Protein AF-A0A6H1ZKX2-F1 (afdb_monomer_lite)

Foldseek 3Di:
DPPDDPDPDDAFAACLVVDDAFDKFKKFFADKDWDFQDQDPVGGGFTKIWTWIDGPNGIHIDIDGDDQVDQDFQVSQLLVVLVNPGDDPVCPVVSRVSSHGWIWMWHHHHSDIGIHTDD

pLDDT: mean 89.26, std 11.99, range [44.41, 97.5]

Secondary structu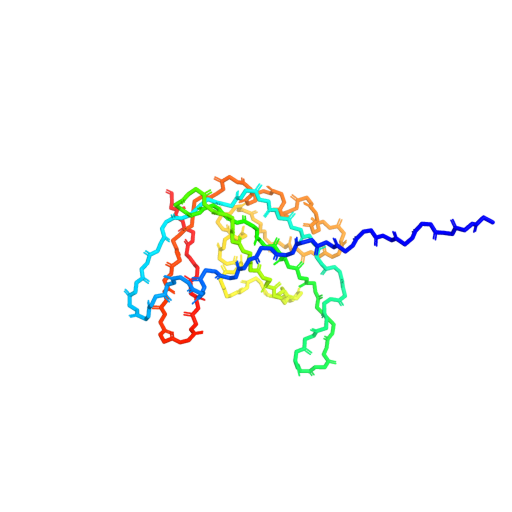re (DSSP, 8-state):
--PPPPPPPPPPPPGGGTPPTT-EEEEEEEEEEEEEEEEPTTS-EEEEEEEEEEETTEEEEEEEEEPSS---HHHHHHHHHTT-----TTTHHHHHHTTTT-EEEEEEETTEEEEEE--

Radius of gyration: 14.93 Å; chains: 1; bounding box: 37×47×36 Å

Sequence (119 aa):
MKKKMPKPISVPPSLKEVLSSGEEADVEITEVRVVRDQWTPIGTVALGLGLTVVYKDDEYGQLFSIDKEVLSGSVGRILVQAEVEEINDKNAEEEAEKIVGMKVKVKCRGEKLYWYPEK

Organism: NCBI:txid1070528

Structure (mmCIF, N/CA/C/O backbone):
data_AF-A0A6H1ZKX2-F1
#
_entry.id   AF-A0A6H1ZKX2-F1
#
loop_
_atom_site.group_PDB
_atom_site.id
_atom_site.type_symbol
_atom_site.label_atom_id
_atom_site.label_alt_id
_atom_site.label_comp_id
_atom_site.label_asym_id
_atom_site.label_entity_id
_atom_site.label_seq_id
_atom_site.pdbx_PDB_ins_code
_atom_site.Cartn_x
_atom_site.Cartn_y
_atom_site.Cartn_z
_atom_site.occupancy
_atom_site.B_iso_or_equiv
_atom_si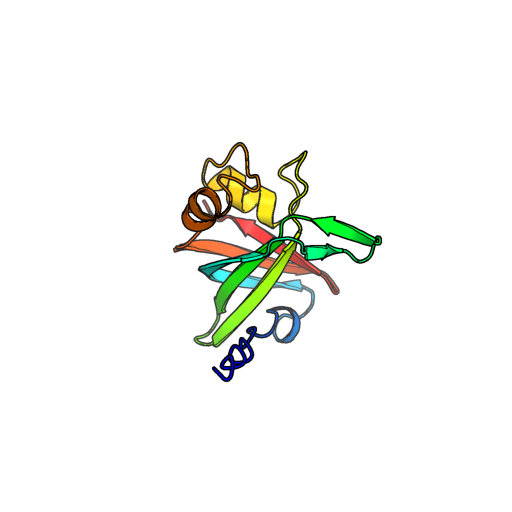te.auth_seq_id
_atom_site.auth_comp_id
_atom_site.auth_asym_id
_atom_site.auth_atom_id
_atom_site.pdbx_PDB_model_num
ATOM 1 N N . MET A 1 1 ? 17.552 -34.295 -5.481 1.00 50.31 1 MET A N 1
ATOM 2 C CA . MET A 1 1 ? 17.051 -33.495 -4.339 1.00 50.31 1 MET A CA 1
ATOM 3 C C . MET A 1 1 ? 15.614 -33.084 -4.641 1.00 50.31 1 MET A C 1
ATOM 5 O O . MET A 1 1 ? 15.398 -32.444 -5.662 1.00 50.31 1 MET A O 1
ATOM 9 N N . LYS A 1 2 ? 14.621 -33.499 -3.841 1.00 44.41 2 LYS A N 1
ATOM 10 C CA . LYS A 1 2 ? 13.231 -33.042 -4.026 1.00 44.41 2 LYS A CA 1
ATOM 11 C C . LYS A 1 2 ? 13.166 -31.574 -3.591 1.00 44.41 2 LYS A C 1
ATOM 13 O O . LYS A 1 2 ? 13.375 -31.297 -2.412 1.00 44.41 2 LYS A O 1
ATOM 18 N N . LYS A 1 3 ? 12.946 -30.638 -4.524 1.00 50.56 3 LYS A N 1
ATOM 19 C CA . LYS A 1 3 ? 12.684 -29.232 -4.178 1.00 50.56 3 LYS A CA 1
ATOM 20 C C . LYS A 1 3 ? 11.438 -29.216 -3.288 1.00 50.56 3 LYS A C 1
ATOM 22 O O . LYS A 1 3 ? 10.379 -29.656 -3.730 1.00 50.56 3 LYS A O 1
ATOM 27 N N . LYS A 1 4 ? 11.571 -28.789 -2.025 1.00 50.50 4 LYS A N 1
ATOM 28 C CA . LYS A 1 4 ? 10.406 -28.496 -1.180 1.00 50.50 4 LYS A CA 1
ATOM 29 C C . LYS A 1 4 ? 9.600 -27.441 -1.927 1.00 50.50 4 LYS A C 1
ATOM 31 O O . LYS A 1 4 ? 10.147 -26.387 -2.245 1.00 50.50 4 LYS A O 1
ATOM 36 N N . MET A 1 5 ? 8.347 -27.748 -2.254 1.00 50.84 5 MET A N 1
ATOM 37 C CA . MET A 1 5 ? 7.450 -26.729 -2.780 1.00 50.84 5 MET A CA 1
ATOM 38 C C . MET A 1 5 ? 7.369 -25.602 -1.745 1.00 50.84 5 MET A C 1
ATOM 40 O O . MET A 1 5 ? 7.247 -25.906 -0.550 1.00 50.84 5 MET A O 1
ATOM 44 N N . PRO A 1 6 ? 7.490 -24.331 -2.160 1.00 55.94 6 PRO A N 1
ATOM 45 C CA . PRO A 1 6 ? 7.255 -23.222 -1.253 1.00 55.94 6 PRO A CA 1
ATOM 46 C C . PRO A 1 6 ? 5.853 -23.387 -0.664 1.00 55.94 6 PRO A C 1
ATOM 48 O O . PRO A 1 6 ? 4.912 -23.754 -1.373 1.00 55.94 6 PRO A O 1
ATOM 51 N N . LYS A 1 7 ? 5.731 -23.202 0.653 1.00 52.59 7 LYS A N 1
ATOM 52 C CA . LYS A 1 7 ? 4.421 -23.233 1.306 1.00 52.59 7 LYS A CA 1
ATOM 53 C C . LYS A 1 7 ? 3.543 -22.156 0.651 1.00 52.59 7 LYS A C 1
ATOM 55 O O . LYS A 1 7 ? 4.065 -21.069 0.396 1.00 52.59 7 LYS A O 1
ATOM 60 N N . PRO A 1 8 ? 2.258 -22.437 0.369 1.00 59.47 8 PRO A N 1
ATOM 61 C CA . PRO A 1 8 ? 1.347 -21.405 -0.102 1.00 59.47 8 PRO A CA 1
ATOM 62 C C . PRO A 1 8 ? 1.348 -20.257 0.908 1.00 59.47 8 PRO A C 1
ATOM 64 O O . PRO A 1 8 ? 1.237 -20.474 2.116 1.00 59.47 8 PRO A O 1
ATOM 67 N N . ILE A 1 9 ? 1.565 -19.051 0.400 1.00 61.06 9 ILE A N 1
ATOM 68 C CA . ILE A 1 9 ? 1.585 -17.836 1.201 1.00 61.06 9 ILE A CA 1
ATOM 69 C C . ILE A 1 9 ? 0.128 -17.487 1.497 1.00 61.06 9 ILE A C 1
ATOM 71 O O . ILE A 1 9 ? -0.666 -17.342 0.568 1.00 61.06 9 ILE A O 1
ATOM 75 N N . SER A 1 10 ? -0.225 -17.381 2.778 1.00 68.88 10 SER A N 1
ATOM 76 C CA . SER A 1 10 ? -1.519 -16.826 3.177 1.00 68.88 10 SER A CA 1
ATOM 77 C C . SER A 1 10 ? -1.519 -15.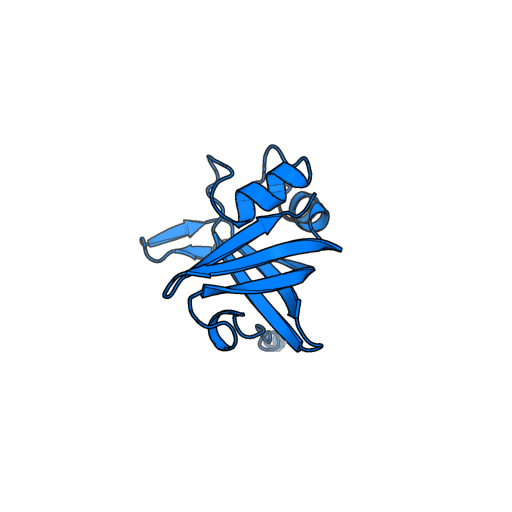341 2.833 1.00 68.88 10 SER A C 1
ATOM 79 O O . SER A 1 10 ? -0.635 -14.609 3.283 1.00 68.88 10 SER A O 1
ATOM 81 N N . VAL A 1 11 ? -2.463 -14.916 1.998 1.00 74.12 11 VAL A N 1
ATOM 82 C CA . VAL A 1 11 ? -2.701 -13.504 1.692 1.00 74.12 11 VAL A CA 1
ATOM 83 C C . VAL A 1 11 ? -3.874 -13.069 2.566 1.00 74.12 11 VAL A C 1
ATOM 85 O O . VAL A 1 11 ? -4.936 -13.685 2.449 1.00 74.12 11 VAL A O 1
ATOM 88 N N . PRO A 1 12 ? -3.701 -12.078 3.457 1.00 88.44 12 PRO A N 1
ATOM 89 C CA . PRO A 1 12 ? -4.803 -11.584 4.270 1.00 88.44 12 PRO A CA 1
ATOM 90 C C . PRO A 1 12 ? -5.953 -11.049 3.391 1.00 88.44 12 PRO A C 1
ATOM 92 O O . PRO A 1 12 ? -5.695 -10.568 2.280 1.00 88.44 12 PRO A O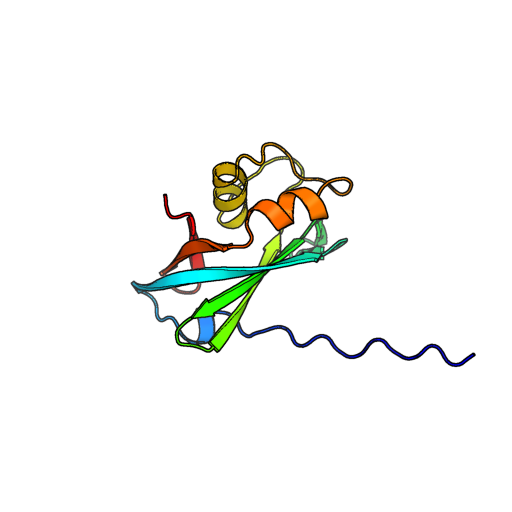 1
ATOM 95 N N . PRO A 1 13 ? -7.215 -11.133 3.851 1.00 92.69 13 PRO A N 1
ATOM 96 C CA . PRO A 1 13 ? -8.372 -10.643 3.102 1.00 92.69 13 PRO A CA 1
ATOM 97 C C . PRO A 1 13 ? -8.303 -9.129 2.878 1.00 92.69 13 PRO A C 1
ATOM 99 O O . PRO A 1 13 ? -7.614 -8.407 3.592 1.00 92.69 13 PRO A O 1
ATOM 102 N N . SER A 1 14 ? -9.042 -8.607 1.900 1.00 93.12 14 SER A N 1
ATOM 103 C CA . SER A 1 14 ? -9.102 -7.154 1.686 1.00 93.12 14 SER A CA 1
ATOM 104 C C . SER A 1 14 ? -10.010 -6.482 2.716 1.00 93.12 14 SER A C 1
ATOM 106 O O . SER A 1 14 ? -11.085 -6.993 3.018 1.00 93.12 14 SER A O 1
ATOM 108 N N . LEU A 1 15 ? -9.668 -5.261 3.150 1.00 94.06 15 LEU A N 1
ATOM 109 C CA . LEU A 1 15 ? -10.568 -4.412 3.953 1.00 94.06 15 LEU A CA 1
ATOM 110 C C . LEU A 1 15 ? -11.938 -4.186 3.289 1.00 94.06 15 LEU A C 1
ATOM 112 O O . LEU A 1 15 ? -12.908 -3.851 3.962 1.00 94.06 15 LEU A O 1
ATOM 116 N N . LYS A 1 16 ? -12.048 -4.382 1.969 1.00 93.44 16 LYS A N 1
ATOM 117 C CA . LYS A 1 16 ? -13.317 -4.299 1.237 1.00 93.44 16 LYS A CA 1
ATOM 118 C C . LYS A 1 16 ? -14.335 -5.345 1.709 1.00 93.44 16 LYS A C 1
ATOM 120 O O . LYS A 1 16 ? -15.528 -5.144 1.518 1.00 93.44 16 LYS A O 1
ATOM 125 N N . GLU A 1 17 ? -13.886 -6.442 2.315 1.00 93.19 17 GLU A N 1
ATOM 126 C CA . GLU A 1 17 ? -14.772 -7.475 2.862 1.00 93.19 17 GLU A CA 1
ATOM 127 C C . GLU A 1 17 ? -15.498 -7.020 4.133 1.00 93.19 17 GLU A C 1
ATOM 129 O O . GLU A 1 17 ? -16.544 -7.571 4.467 1.00 93.19 17 GLU A O 1
ATOM 134 N N . VAL A 1 18 ? -14.969 -6.000 4.816 1.00 94.69 18 VAL A N 1
ATOM 135 C CA . VAL A 1 18 ? -15.487 -5.524 6.107 1.00 94.69 18 VAL A CA 1
ATOM 136 C C . VAL A 1 18 ? -15.925 -4.060 6.100 1.00 94.69 18 VAL A C 1
ATOM 138 O O . VAL A 1 18 ? -16.643 -3.654 7.009 1.00 94.69 18 VAL A O 1
ATOM 141 N N . LEU A 1 19 ? 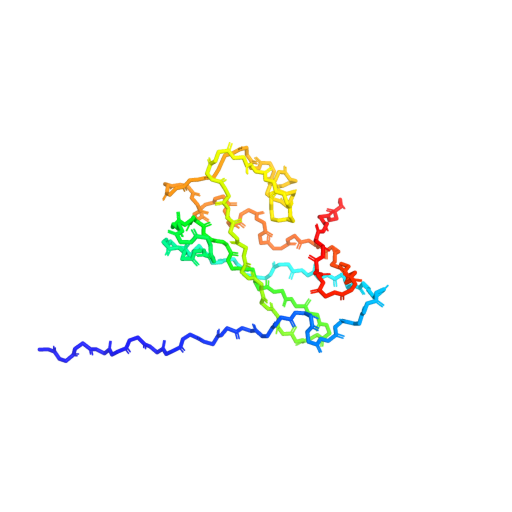-15.534 -3.274 5.089 1.00 95.25 19 LEU A N 1
ATOM 142 C CA . LEU A 1 19 ? -15.937 -1.874 4.934 1.00 95.25 19 LEU A CA 1
ATOM 143 C C . LEU A 1 19 ? -17.045 -1.706 3.895 1.00 95.25 19 LEU A C 1
ATOM 145 O O . LEU A 1 19 ? -16.864 -1.964 2.702 1.00 95.25 19 LEU A O 1
ATOM 149 N N . SER A 1 20 ? -18.167 -1.155 4.341 1.00 94.62 20 SER A N 1
ATOM 150 C CA . SER A 1 20 ? -19.288 -0.748 3.499 1.00 94.62 20 SER A CA 1
ATOM 151 C C . SER A 1 20 ? -19.046 0.618 2.854 1.00 94.62 20 SER A C 1
ATOM 153 O O . SER A 1 20 ? -18.282 1.449 3.344 1.00 94.62 20 SER A O 1
ATOM 155 N N . SER A 1 21 ? -19.723 0.891 1.735 1.00 95.06 21 SER A N 1
ATOM 156 C CA . SER A 1 21 ? -19.617 2.189 1.058 1.00 95.06 21 SER A CA 1
ATOM 157 C C . SER A 1 21 ? -19.999 3.342 1.995 1.00 95.06 21 SER A C 1
ATOM 159 O O . SER A 1 21 ? -21.106 3.374 2.523 1.00 95.06 21 SER A O 1
ATOM 161 N N . GLY A 1 22 ? -19.109 4.326 2.126 1.00 94.38 22 GLY A N 1
ATOM 162 C CA . GLY A 1 22 ? -19.248 5.465 3.034 1.00 94.38 22 GLY A CA 1
ATOM 163 C C . GLY A 1 22 ? -18.482 5.305 4.349 1.00 94.38 22 GLY A C 1
ATOM 164 O O . GLY A 1 22 ? -18.267 6.307 5.027 1.00 94.38 22 GLY A O 1
ATOM 165 N N . GLU A 1 23 ? -18.029 4.095 4.682 1.00 96.69 23 GLU A N 1
ATOM 166 C CA . GLU A 1 23 ? -17.230 3.844 5.880 1.00 96.69 23 GLU A CA 1
ATOM 167 C C . GLU A 1 23 ? -15.752 4.191 5.678 1.00 96.69 23 GLU A C 1
ATOM 169 O O . GLU A 1 23 ? -15.216 4.214 4.559 1.00 96.69 23 GLU A O 1
ATOM 174 N N . GLU A 1 24 ? -15.089 4.450 6.801 1.00 96.62 24 GLU A N 1
ATOM 175 C CA . GLU A 1 24 ? -13.655 4.667 6.876 1.00 96.62 24 GLU A CA 1
ATOM 176 C C . GLU A 1 24 ? -13.020 3.866 8.015 1.00 96.62 24 GLU A C 1
ATOM 178 O O . GLU A 1 24 ? -13.671 3.543 9.009 1.00 96.62 24 GLU A O 1
ATOM 183 N N . ALA A 1 25 ? -11.744 3.542 7.841 1.00 96.50 25 ALA A N 1
ATOM 184 C CA . ALA A 1 25 ? -10.914 2.867 8.823 1.00 96.50 25 ALA A CA 1
ATOM 185 C C . ALA A 1 25 ? -9.561 3.564 8.918 1.00 96.50 25 ALA A C 1
ATOM 187 O O . ALA A 1 25 ? -8.938 3.844 7.893 1.00 96.50 25 ALA A O 1
ATOM 188 N N . ASP A 1 26 ? -9.106 3.798 10.140 1.00 96.75 26 ASP A N 1
ATOM 189 C CA . ASP A 1 26 ? -7.723 4.161 10.415 1.00 96.75 26 ASP A CA 1
ATOM 190 C C . ASP A 1 26 ? -6.958 2.867 10.690 1.00 96.75 26 ASP A C 1
ATOM 192 O O . ASP A 1 26 ? -7.367 2.061 11.531 1.00 96.75 26 ASP A O 1
ATOM 196 N N . VAL A 1 27 ? -5.900 2.630 9.920 1.00 96.69 27 VAL A N 1
ATOM 197 C CA . VAL A 1 27 ? -5.114 1.395 9.973 1.00 96.69 27 VAL A CA 1
ATOM 198 C C . VAL A 1 27 ? -3.627 1.719 9.970 1.00 96.69 27 VAL A C 1
ATOM 200 O O . VAL A 1 27 ? -3.208 2.789 9.527 1.00 96.69 27 VAL A O 1
ATOM 203 N N . GLU A 1 28 ? -2.824 0.782 10.451 1.00 96.00 28 GLU A N 1
ATOM 204 C CA . GLU A 1 28 ? -1.365 0.875 10.439 1.00 96.00 28 GLU A CA 1
ATOM 205 C C . GLU A 1 28 ? -0.796 -0.161 9.473 1.00 96.00 28 GLU A C 1
ATOM 207 O O . GLU A 1 28 ? -1.249 -1.308 9.462 1.00 96.00 28 GLU A O 1
ATOM 212 N N . ILE A 1 29 ? 0.175 0.245 8.652 1.00 96.88 29 ILE A N 1
ATOM 213 C CA . ILE A 1 29 ? 0.899 -0.660 7.755 1.00 96.88 29 ILE A CA 1
ATOM 214 C C . ILE A 1 29 ? 1.887 -1.473 8.582 1.00 96.88 29 ILE A C 1
ATOM 216 O O . ILE A 1 29 ? 2.859 -0.929 9.093 1.00 96.88 29 ILE A O 1
ATOM 220 N N . THR A 1 30 ? 1.661 -2.776 8.703 1.00 96.69 30 THR A N 1
ATOM 221 C CA . THR A 1 30 ? 2.496 -3.661 9.528 1.00 96.69 30 THR A CA 1
ATOM 222 C C . THR A 1 30 ? 3.510 -4.457 8.719 1.00 96.69 30 THR A C 1
ATOM 224 O O . THR A 1 30 ? 4.535 -4.866 9.256 1.00 96.69 30 THR A O 1
ATOM 227 N N . GLU A 1 31 ? 3.254 -4.666 7.428 1.00 96.31 31 GLU A N 1
ATOM 228 C CA . GLU A 1 31 ? 4.173 -5.354 6.525 1.00 96.31 31 GLU A CA 1
ATOM 229 C C . GLU A 1 31 ? 4.010 -4.811 5.105 1.00 96.31 31 GLU A C 1
ATOM 231 O O . GLU A 1 31 ? 2.893 -4.529 4.657 1.00 96.31 31 GLU A O 1
ATOM 236 N N . VAL A 1 32 ? 5.117 -4.727 4.367 1.00 95.62 32 VAL A N 1
ATOM 237 C CA . VAL A 1 32 ? 5.097 -4.494 2.923 1.00 95.62 32 VAL A CA 1
ATOM 238 C C . VAL A 1 32 ? 5.893 -5.577 2.214 1.00 95.62 32 VAL A C 1
ATOM 240 O O . VAL A 1 32 ? 6.990 -5.949 2.617 1.00 95.62 32 VAL A O 1
ATOM 243 N N . ARG A 1 33 ? 5.334 -6.092 1.119 1.00 94.00 33 ARG A N 1
ATOM 244 C CA . ARG A 1 33 ? 5.994 -7.058 0.242 1.00 94.00 33 ARG A CA 1
ATOM 245 C C . ARG A 1 33 ? 6.110 -6.510 -1.163 1.00 94.00 33 ARG A C 1
ATOM 247 O O . ARG A 1 33 ? 5.107 -6.168 -1.789 1.00 94.00 33 ARG A O 1
ATOM 254 N N . VAL A 1 34 ? 7.327 -6.530 -1.688 1.00 94.19 34 VAL A N 1
ATOM 255 C CA . VAL A 1 34 ? 7.578 -6.264 -3.102 1.00 94.19 34 VAL A CA 1
ATOM 256 C C . VAL A 1 34 ? 7.179 -7.488 -3.920 1.00 94.19 34 VAL A C 1
ATOM 258 O O . VAL A 1 34 ? 7.687 -8.592 -3.725 1.00 94.19 34 VAL A O 1
ATOM 261 N N . VAL A 1 35 ? 6.262 -7.286 -4.859 1.00 91.75 35 VAL A N 1
ATOM 262 C CA . VAL A 1 35 ? 5.834 -8.290 -5.830 1.00 91.75 35 VAL A CA 1
ATOM 263 C C . VAL A 1 35 ? 6.436 -7.917 -7.172 1.00 91.75 35 VAL A C 1
ATOM 265 O O . VAL A 1 35 ? 5.953 -7.029 -7.872 1.00 91.75 35 VAL A O 1
ATOM 268 N N . ARG A 1 36 ? 7.520 -8.600 -7.527 1.00 89.94 36 ARG A N 1
ATOM 269 C CA . ARG A 1 36 ? 8.129 -8.470 -8.849 1.00 89.94 36 ARG A CA 1
ATOM 270 C C . ARG A 1 36 ? 7.269 -9.198 -9.869 1.00 89.94 36 ARG A C 1
ATOM 272 O O . ARG A 1 36 ? 6.637 -10.207 -9.564 1.00 89.94 36 ARG A O 1
ATOM 279 N N . ASP A 1 37 ? 7.259 -8.656 -11.071 1.00 87.56 37 ASP A N 1
ATOM 280 C CA . ASP A 1 37 ? 6.532 -9.194 -12.206 1.00 87.56 37 ASP A CA 1
ATOM 281 C C . ASP A 1 37 ? 5.017 -9.394 -11.987 1.00 87.56 37 ASP A C 1
ATOM 283 O O . ASP A 1 37 ? 4.427 -10.391 -12.412 1.00 87.56 37 ASP A O 1
ATOM 287 N N . GLN A 1 38 ? 4.353 -8.434 -11.334 1.00 86.62 38 GLN A N 1
ATOM 288 C CA . GLN A 1 38 ? 2.906 -8.475 -11.146 1.00 86.62 38 GLN A CA 1
ATOM 289 C C . GLN A 1 38 ? 2.188 -8.382 -12.500 1.00 86.62 38 GLN A C 1
ATOM 291 O O . GLN A 1 38 ? 2.252 -7.359 -13.182 1.00 86.62 38 GLN A O 1
ATOM 296 N N . TRP A 1 39 ? 1.438 -9.425 -12.857 1.00 84.50 39 TRP A N 1
ATOM 297 C CA . TRP A 1 39 ? 0.582 -9.407 -14.041 1.00 84.50 39 TRP A CA 1
ATOM 298 C C . TRP A 1 39 ? -0.634 -8.502 -13.823 1.00 84.50 39 TRP A C 1
ATOM 300 O O . TRP A 1 39 ? -1.433 -8.722 -12.908 1.00 84.50 39 TRP A O 1
ATOM 310 N N . THR A 1 40 ? -0.787 -7.483 -14.663 1.00 82.31 40 THR A N 1
ATOM 311 C CA . THR A 1 40 ? -1.908 -6.544 -14.596 1.00 82.31 40 THR A CA 1
ATOM 312 C C . THR A 1 40 ? -3.074 -7.009 -15.481 1.00 82.31 40 THR A C 1
ATOM 314 O O . THR A 1 40 ? -2.873 -7.730 -16.464 1.00 82.31 40 THR A O 1
ATOM 317 N N . PRO A 1 41 ? -4.318 -6.567 -15.207 1.00 79.25 41 PRO A N 1
ATOM 318 C CA . PRO A 1 41 ? -5.471 -6.898 -16.050 1.00 79.25 41 PRO A CA 1
ATOM 319 C C . PRO A 1 41 ? -5.355 -6.421 -17.504 1.00 79.25 41 PRO A C 1
ATOM 321 O O . PRO A 1 41 ? -6.033 -6.956 -18.375 1.00 79.25 41 PRO A O 1
ATOM 324 N N . ILE A 1 42 ? -4.502 -5.427 -17.773 1.00 81.50 42 ILE A N 1
ATOM 325 C CA . ILE A 1 42 ? -4.251 -4.900 -19.122 1.00 81.50 42 ILE A CA 1
ATOM 326 C C . ILE A 1 42 ? -3.153 -5.673 -19.873 1.00 81.50 42 ILE A C 1
ATOM 328 O O . ILE A 1 42 ? -2.760 -5.272 -20.964 1.00 81.50 42 ILE A O 1
ATOM 332 N N . GLY A 1 43 ? -2.668 -6.788 -19.313 1.00 82.75 43 GLY A N 1
ATOM 333 C CA . GLY A 1 43 ? -1.703 -7.673 -19.966 1.00 82.75 43 GLY A CA 1
ATOM 334 C C . GLY A 1 43 ? -0.261 -7.172 -19.914 1.00 82.75 43 GLY A C 1
ATOM 335 O O . GLY A 1 43 ? 0.544 -7.544 -20.765 1.00 82.75 43 GLY A O 1
ATOM 336 N N . THR A 1 44 ? 0.067 -6.320 -18.942 1.00 84.06 44 THR A N 1
ATOM 337 C CA . THR A 1 44 ? 1.431 -5.833 -18.715 1.00 84.06 44 THR A CA 1
ATOM 338 C C . THR A 1 44 ? 1.986 -6.359 -17.401 1.00 84.06 44 THR A C 1
ATOM 340 O O . THR A 1 44 ? 1.254 -6.836 -16.535 1.00 84.06 44 THR A O 1
ATOM 343 N N . VAL A 1 45 ? 3.303 -6.269 -17.260 1.00 86.31 45 VAL A N 1
ATOM 344 C CA . VAL A 1 45 ? 4.018 -6.636 -16.043 1.00 86.31 45 VAL A CA 1
ATOM 345 C C . VAL A 1 45 ? 4.405 -5.358 -15.303 1.00 86.31 45 VAL A C 1
ATOM 347 O O . VAL A 1 45 ? 5.021 -4.470 -15.892 1.00 86.31 45 VAL A O 1
ATOM 350 N N . ALA A 1 46 ? 4.040 -5.262 -14.027 1.00 87.88 46 ALA A N 1
ATOM 351 C CA . ALA A 1 46 ? 4.316 -4.111 -13.173 1.00 87.88 46 ALA A CA 1
ATOM 352 C C . ALA A 1 46 ? 5.074 -4.521 -11.903 1.00 87.88 46 ALA A C 1
ATOM 354 O O . ALA A 1 46 ? 5.055 -5.680 -11.489 1.00 87.88 46 ALA A O 1
ATOM 355 N N . LEU A 1 47 ? 5.729 -3.548 -11.270 1.00 91.88 47 LEU A N 1
ATOM 356 C CA . LEU A 1 47 ? 6.165 -3.696 -9.886 1.00 91.88 47 LEU A CA 1
ATOM 357 C C . LEU A 1 47 ? 4.921 -3.594 -8.998 1.00 91.88 47 LEU A C 1
ATOM 359 O O . LEU A 1 47 ? 4.112 -2.690 -9.187 1.00 91.88 47 LEU A O 1
ATOM 363 N N . GLY A 1 48 ? 4.742 -4.511 -8.057 1.00 93.44 48 GLY A N 1
ATOM 364 C CA . GLY A 1 48 ? 3.631 -4.490 -7.113 1.00 93.44 48 GLY A CA 1
ATOM 365 C C . GLY A 1 48 ? 4.103 -4.277 -5.680 1.00 93.44 48 GLY A C 1
ATOM 366 O O . GLY A 1 48 ? 5.173 -4.751 -5.307 1.00 93.44 48 GLY A O 1
ATOM 367 N N . LEU A 1 49 ? 3.282 -3.618 -4.865 1.00 94.69 49 LEU A N 1
ATOM 368 C CA . LEU A 1 49 ? 3.439 -3.553 -3.412 1.00 94.69 49 LEU A CA 1
ATOM 369 C C . LEU A 1 49 ? 2.211 -4.173 -2.747 1.00 94.69 49 LEU A C 1
ATOM 371 O O . LEU A 1 49 ? 1.092 -3.679 -2.895 1.00 94.69 49 LEU A O 1
ATOM 375 N N . GLY A 1 50 ? 2.418 -5.281 -2.043 1.00 94.94 50 GLY A N 1
ATOM 376 C CA . GLY A 1 50 ? 1.426 -5.881 -1.159 1.00 94.94 50 GLY A CA 1
ATOM 377 C C . GLY A 1 50 ? 1.564 -5.285 0.231 1.00 94.94 50 GLY A C 1
ATOM 378 O O . GLY A 1 50 ? 2.595 -5.477 0.863 1.00 94.94 50 GLY A O 1
ATOM 379 N N . LEU A 1 51 ? 0.547 -4.566 0.691 1.00 96.19 51 LEU A N 1
ATOM 380 C CA . LEU A 1 51 ? 0.496 -3.991 2.032 1.00 96.19 51 LEU A CA 1
ATOM 381 C C . LEU A 1 51 ? -0.343 -4.900 2.927 1.00 96.19 51 LEU A C 1
ATOM 383 O O . LEU A 1 51 ? -1.456 -5.262 2.538 1.00 96.19 51 LEU A O 1
ATOM 387 N N . THR A 1 52 ? 0.168 -5.205 4.116 1.00 96.44 52 THR A N 1
ATOM 388 C CA . THR A 1 52 ? -0.600 -5.774 5.227 1.00 96.44 52 THR A CA 1
ATOM 389 C C . THR A 1 52 ? -0.870 -4.677 6.245 1.00 96.44 52 THR A C 1
ATOM 391 O O . THR A 1 52 ? 0.018 -3.882 6.563 1.00 96.44 52 THR A O 1
ATOM 394 N N . VAL A 1 53 ? -2.096 -4.631 6.753 1.00 96.25 53 VAL A N 1
ATOM 395 C CA . VAL A 1 53 ? -2.525 -3.685 7.780 1.00 96.25 53 VAL A CA 1
ATOM 396 C C . VAL A 1 53 ? -3.314 -4.374 8.876 1.00 96.25 53 VAL A C 1
ATOM 398 O O . VAL A 1 53 ? -3.932 -5.410 8.634 1.00 96.25 53 VAL A O 1
ATOM 401 N N . VAL A 1 54 ? -3.353 -3.762 10.056 1.00 93.81 54 VAL A N 1
ATOM 402 C CA . VAL A 1 54 ? -4.197 -4.221 11.167 1.00 93.81 54 VAL A CA 1
ATOM 403 C C . VAL A 1 54 ? -5.410 -3.307 11.327 1.00 93.81 54 VAL A C 1
ATOM 405 O O . VAL A 1 54 ? -5.279 -2.082 11.372 1.00 93.81 54 VAL A O 1
ATOM 408 N N . TYR A 1 55 ? -6.596 -3.907 11.434 1.00 93.69 55 TYR A N 1
ATOM 409 C CA . TYR A 1 55 ? -7.855 -3.227 11.740 1.00 93.69 55 TYR A CA 1
ATOM 410 C C . TYR A 1 55 ? -8.695 -4.090 12.685 1.00 93.69 55 TYR A C 1
ATOM 412 O O . TYR A 1 55 ? -9.007 -5.228 12.356 1.00 93.69 55 TYR A O 1
ATOM 420 N N . LYS A 1 56 ? -9.091 -3.542 13.844 1.00 92.38 56 LYS A N 1
ATOM 421 C CA . LYS A 1 56 ? -9.869 -4.267 14.874 1.00 92.38 56 LYS A CA 1
ATOM 422 C C . LYS A 1 56 ? -9.257 -5.632 15.240 1.00 92.38 56 LYS A C 1
ATOM 424 O O . LYS A 1 56 ? -9.965 -6.627 15.290 1.00 92.38 56 LYS A O 1
ATOM 429 N N . ASP A 1 57 ? -7.944 -5.651 15.472 1.00 91.31 57 ASP A N 1
ATOM 430 C CA . ASP A 1 57 ? -7.157 -6.842 15.838 1.00 91.31 57 ASP A CA 1
ATOM 431 C C . ASP A 1 57 ? -7.035 -7.933 14.751 1.00 91.31 57 ASP A C 1
ATOM 433 O O . ASP A 1 57 ? -6.375 -8.944 14.983 1.00 91.31 57 ASP A O 1
ATOM 437 N N . ASP A 1 58 ? -7.585 -7.707 13.553 1.00 93.88 58 ASP A N 1
ATOM 438 C CA . ASP A 1 58 ? -7.461 -8.598 12.397 1.00 93.88 58 ASP A CA 1
ATOM 439 C C . ASP A 1 58 ? -6.511 -8.020 11.330 1.00 93.88 58 ASP A C 1
ATOM 441 O O . ASP A 1 58 ? -6.403 -6.801 11.151 1.00 93.88 58 ASP A O 1
ATOM 445 N N . GLU A 1 59 ? -5.838 -8.905 10.589 1.00 95.00 59 GLU A N 1
ATOM 446 C CA . GLU A 1 59 ? -4.949 -8.542 9.480 1.00 95.00 59 GLU A CA 1
ATOM 447 C C . GLU A 1 59 ? -5.691 -8.502 8.141 1.00 95.00 59 GLU A C 1
ATOM 449 O O . GLU A 1 59 ? -6.433 -9.420 7.785 1.00 95.00 59 GLU A O 1
ATOM 454 N N . TYR A 1 60 ? -5.409 -7.468 7.352 1.00 96.19 60 TYR A N 1
ATOM 455 C CA . TYR A 1 60 ? -5.959 -7.279 6.015 1.00 96.19 60 TYR A CA 1
ATOM 456 C C . TYR A 1 60 ? -4.866 -6.927 5.013 1.00 96.19 60 TYR A C 1
ATOM 458 O O . TYR A 1 60 ? -3.854 -6.325 5.358 1.00 96.19 60 TYR A O 1
ATOM 466 N N . GLY A 1 61 ? -5.080 -7.297 3.754 1.00 94.75 61 GLY A N 1
ATOM 467 C CA . GLY A 1 61 ? -4.101 -7.209 2.684 1.00 94.75 61 GLY A CA 1
ATOM 468 C C . GLY A 1 61 ? -4.630 -6.438 1.482 1.00 94.75 61 GLY A C 1
ATOM 469 O O . GLY A 1 61 ? -5.790 -6.572 1.087 1.00 94.75 61 GLY A O 1
ATOM 470 N N . GLN A 1 62 ? -3.768 -5.650 0.845 1.00 94.69 62 GLN A N 1
ATOM 471 C CA . GLN A 1 62 ? -4.070 -5.029 -0.440 1.00 94.69 62 GLN A CA 1
ATOM 472 C C . GLN A 1 62 ? -2.834 -5.013 -1.335 1.00 94.69 62 GLN A C 1
ATOM 474 O O . GLN A 1 62 ? -1.788 -4.486 -0.968 1.00 94.69 62 GLN A O 1
ATOM 479 N N . LEU A 1 63 ? -2.981 -5.548 -2.548 1.00 93.38 63 LEU A N 1
ATOM 480 C CA . LEU A 1 63 ? -1.969 -5.442 -3.592 1.00 93.38 63 LEU A CA 1
ATOM 481 C C . LEU A 1 63 ? -2.211 -4.180 -4.423 1.00 93.38 63 LEU A C 1
ATOM 483 O O . LEU A 1 63 ? -3.325 -3.953 -4.909 1.00 93.38 63 LEU A O 1
ATOM 487 N N . PHE A 1 64 ? -1.161 -3.391 -4.604 1.00 92.75 64 PHE A N 1
ATOM 488 C CA . PHE A 1 64 ? -1.126 -2.233 -5.483 1.00 92.75 64 PHE A CA 1
ATOM 489 C C . PHE A 1 64 ? -0.121 -2.463 -6.598 1.00 92.75 64 PHE A C 1
ATOM 491 O O . PHE A 1 64 ? 0.964 -2.976 -6.350 1.00 92.75 64 PHE A O 1
ATOM 498 N N . SER A 1 65 ? -0.466 -2.033 -7.805 1.00 91.62 65 SER A N 1
ATOM 499 C CA . SER A 1 65 ? 0.503 -1.910 -8.890 1.00 91.62 65 SER A CA 1
ATOM 500 C C . SER A 1 65 ? 1.135 -0.527 -8.846 1.00 91.62 65 SER A C 1
ATOM 502 O O . SER A 1 65 ? 0.436 0.475 -8.683 1.00 91.62 65 SER A O 1
ATOM 504 N N . ILE A 1 66 ? 2.449 -0.496 -8.997 1.00 89.44 66 ILE A N 1
ATOM 505 C CA . ILE A 1 66 ? 3.255 0.705 -9.134 1.00 89.44 66 ILE A CA 1
ATOM 506 C C . ILE A 1 66 ? 3.516 0.925 -10.619 1.00 89.44 66 ILE A C 1
ATOM 508 O O . ILE A 1 66 ? 4.000 0.035 -11.325 1.00 89.44 66 ILE A O 1
ATOM 512 N N . ASP A 1 67 ? 3.199 2.129 -11.078 1.00 81.88 67 ASP A N 1
ATOM 513 C CA . ASP A 1 67 ? 3.664 2.609 -12.369 1.00 81.88 67 ASP A CA 1
ATOM 514 C C . ASP A 1 67 ? 5.134 3.031 -12.233 1.00 81.88 67 ASP A C 1
ATOM 516 O O . ASP A 1 67 ? 5.477 3.801 -11.336 1.00 81.88 67 ASP A O 1
ATOM 520 N N . LYS A 1 68 ? 6.003 2.503 -13.101 1.00 71.75 68 LYS A N 1
ATOM 521 C CA . LYS A 1 68 ? 7.446 2.784 -13.063 1.00 71.75 68 LYS A CA 1
ATOM 522 C C . LYS A 1 68 ? 7.767 4.233 -13.437 1.00 71.75 68 LYS A C 1
ATOM 524 O O . LYS A 1 68 ? 8.853 4.699 -13.115 1.00 71.75 68 LYS A O 1
ATOM 529 N N . GLU A 1 69 ? 6.859 4.926 -14.124 1.00 80.00 69 GLU A N 1
ATOM 530 C CA . GLU A 1 69 ? 7.086 6.297 -14.585 1.00 80.00 69 GLU A CA 1
ATOM 531 C C . GLU A 1 69 ? 6.563 7.349 -13.599 1.00 80.00 69 GLU A C 1
ATOM 533 O O . GLU A 1 69 ? 7.085 8.463 -13.563 1.00 80.00 69 GLU A O 1
ATOM 538 N N . VAL A 1 70 ? 5.530 7.028 -12.805 1.00 84.25 70 VAL A N 1
ATOM 539 C CA . VAL A 1 70 ? 4.853 8.010 -11.942 1.00 84.25 70 VAL A CA 1
ATOM 540 C C . VAL A 1 70 ? 4.353 7.394 -10.632 1.00 84.25 70 VAL A C 1
ATOM 542 O O . VAL A 1 70 ? 3.485 6.517 -10.620 1.00 84.25 70 VAL A O 1
ATOM 545 N N . LEU A 1 71 ? 4.771 7.974 -9.502 1.00 87.88 71 LEU A N 1
ATOM 546 C CA . LEU A 1 71 ? 4.179 7.702 -8.190 1.00 87.88 71 LEU A CA 1
ATOM 547 C C . LEU A 1 71 ? 2.779 8.320 -8.092 1.00 87.88 71 LEU A C 1
ATOM 549 O O . LEU A 1 71 ? 2.602 9.503 -7.804 1.00 87.88 71 LEU A O 1
ATOM 553 N N . SER A 1 72 ? 1.753 7.508 -8.339 1.00 87.38 72 SER A N 1
ATOM 554 C CA . SER A 1 72 ? 0.361 7.958 -8.351 1.00 87.38 72 SER A CA 1
ATOM 555 C C . SER A 1 72 ? -0.579 7.025 -7.582 1.00 87.38 72 SER A C 1
ATOM 557 O O . SER A 1 72 ? -0.203 5.974 -7.060 1.00 87.38 72 SER A O 1
ATOM 559 N N . GLY A 1 73 ? -1.842 7.442 -7.465 1.00 90.81 73 GLY A N 1
ATOM 560 C CA . GLY A 1 73 ? -2.870 6.655 -6.793 1.00 90.81 73 GLY A CA 1
ATOM 561 C C . GLY A 1 73 ? -2.688 6.569 -5.275 1.00 90.81 73 GLY A C 1
ATOM 562 O O . GLY A 1 73 ? -2.090 7.435 -4.642 1.00 90.81 73 GLY A O 1
ATOM 563 N N . SER A 1 74 ? -3.303 5.546 -4.683 1.00 93.94 74 SER A N 1
ATOM 564 C CA . SER A 1 74 ? -3.314 5.313 -3.234 1.00 93.94 74 SER A CA 1
ATOM 565 C C . SER A 1 74 ? -1.913 5.068 -2.675 1.00 93.94 74 SER A C 1
ATOM 567 O O . SER A 1 74 ? -1.485 5.799 -1.788 1.00 93.94 74 SER A O 1
ATOM 569 N N . VAL A 1 75 ? -1.185 4.098 -3.233 1.00 94.56 75 VAL A N 1
ATOM 570 C CA . VAL A 1 75 ? 0.156 3.740 -2.752 1.00 94.56 75 VAL A CA 1
ATOM 571 C C . VAL A 1 75 ? 1.197 4.815 -3.071 1.00 94.56 75 VAL A C 1
ATOM 573 O O . VAL A 1 75 ? 2.027 5.112 -2.221 1.00 94.56 75 VAL A O 1
ATOM 576 N N . GLY A 1 76 ? 1.102 5.487 -4.227 1.00 94.69 76 GLY A N 1
ATOM 577 C CA . GLY A 1 76 ? 2.018 6.574 -4.580 1.00 94.69 76 GLY A CA 1
ATOM 578 C C . GLY A 1 76 ? 1.958 7.739 -3.592 1.00 94.69 76 GLY A C 1
ATOM 579 O O . GLY A 1 76 ? 2.994 8.257 -3.202 1.00 94.69 76 GLY A O 1
ATOM 580 N N . ARG A 1 77 ? 0.762 8.106 -3.104 1.00 94.75 77 ARG A N 1
ATOM 581 C CA . ARG A 1 77 ? 0.629 9.139 -2.059 1.00 94.75 77 ARG A CA 1
ATOM 582 C C . ARG A 1 77 ? 1.295 8.741 -0.743 1.00 94.75 77 ARG A C 1
ATOM 584 O O . ARG A 1 77 ? 1.859 9.604 -0.085 1.00 94.75 77 ARG A O 1
ATOM 591 N N . ILE A 1 78 ? 1.198 7.469 -0.360 1.00 96.44 78 ILE A N 1
ATOM 592 C CA . ILE A 1 78 ? 1.818 6.949 0.867 1.00 96.44 78 ILE A CA 1
ATOM 593 C C . ILE A 1 78 ? 3.345 6.997 0.728 1.00 96.44 78 ILE A C 1
ATOM 595 O O . ILE A 1 78 ? 4.010 7.536 1.603 1.00 96.44 78 ILE A O 1
ATOM 599 N N . LEU A 1 79 ? 3.880 6.526 -0.403 1.00 95.81 79 LEU A N 1
ATOM 600 C CA . LEU A 1 79 ? 5.314 6.566 -0.711 1.00 95.81 79 LEU A CA 1
ATOM 601 C C . LEU A 1 79 ? 5.868 7.999 -0.695 1.00 95.81 79 LEU A C 1
ATOM 603 O O . LEU A 1 79 ? 6.849 8.265 -0.011 1.00 95.81 79 LEU A O 1
ATOM 607 N N . VAL A 1 80 ? 5.202 8.946 -1.365 1.00 95.25 80 VAL A N 1
ATOM 608 C CA . VAL A 1 80 ? 5.629 10.359 -1.379 1.00 95.25 80 VAL A CA 1
ATOM 609 C C . VAL A 1 80 ? 5.623 10.972 0.025 1.00 95.25 80 VAL A C 1
ATOM 611 O O . VAL A 1 80 ? 6.513 11.748 0.359 1.00 95.25 80 VAL A O 1
ATOM 614 N N . GLN A 1 81 ? 4.645 10.624 0.869 1.00 95.75 81 GLN A N 1
ATOM 615 C CA . GLN A 1 81 ? 4.614 11.079 2.263 1.00 95.75 81 GLN A CA 1
ATOM 616 C C . GLN A 1 81 ? 5.791 10.517 3.082 1.00 95.75 81 GLN A C 1
ATOM 618 O O . GLN A 1 81 ? 6.256 11.190 3.996 1.00 95.75 81 GLN A O 1
ATOM 623 N N . ALA A 1 82 ? 6.286 9.323 2.747 1.00 95.50 82 ALA A N 1
ATOM 624 C CA . ALA A 1 82 ? 7.502 8.739 3.317 1.00 95.50 82 ALA A CA 1
ATOM 625 C C . ALA A 1 82 ? 8.795 9.220 2.630 1.00 95.50 82 ALA A C 1
ATOM 627 O O . ALA A 1 82 ? 9.830 8.567 2.745 1.00 95.50 82 ALA A O 1
ATOM 628 N N . GLU A 1 83 ? 8.734 10.341 1.903 1.00 96.12 83 GLU A N 1
ATOM 629 C CA . GLU A 1 83 ? 9.873 10.956 1.209 1.00 96.12 83 GLU A CA 1
ATOM 630 C C . GLU A 1 83 ? 10.497 10.054 0.125 1.00 96.12 83 GLU A C 1
ATOM 632 O O . GLU A 1 83 ? 11.666 10.199 -0.231 1.00 96.12 83 GLU A O 1
ATOM 637 N N . VAL A 1 84 ? 9.711 9.127 -0.438 1.00 94.69 84 VAL A N 1
ATOM 638 C CA . VAL A 1 84 ? 10.113 8.319 -1.595 1.00 94.69 84 VAL A CA 1
ATOM 639 C C . VAL A 1 84 ? 9.836 9.104 -2.874 1.00 94.69 84 VAL A C 1
ATOM 641 O O . VAL A 1 84 ? 8.681 9.349 -3.228 1.00 94.69 84 VAL A O 1
ATOM 644 N N . GLU A 1 85 ? 10.895 9.475 -3.590 1.00 92.25 85 GLU A N 1
ATOM 645 C CA . GLU A 1 85 ? 10.794 10.188 -4.872 1.00 92.25 85 GLU A CA 1
ATOM 646 C C . GLU A 1 85 ? 10.741 9.234 -6.075 1.00 92.25 85 GLU A C 1
ATOM 648 O O . GLU A 1 85 ? 10.052 9.507 -7.059 1.00 92.25 85 GLU A O 1
ATOM 653 N N . GLU A 1 86 ? 11.430 8.092 -5.990 1.00 92.62 86 GLU A N 1
ATOM 654 C CA . GLU A 1 86 ? 11.503 7.083 -7.046 1.00 92.62 86 GLU A CA 1
ATOM 655 C C . GLU A 1 86 ? 11.528 5.674 -6.445 1.00 92.62 86 GLU A C 1
ATOM 657 O O . GLU A 1 86 ? 12.258 5.398 -5.493 1.00 92.62 86 GLU A O 1
ATOM 662 N N . ILE A 1 87 ? 10.780 4.752 -7.055 1.00 92.88 87 ILE A N 1
ATOM 663 C CA . ILE A 1 87 ? 10.833 3.329 -6.730 1.00 92.88 87 ILE A CA 1
ATOM 664 C C . ILE A 1 87 ? 10.956 2.499 -8.011 1.00 92.88 87 ILE A C 1
ATOM 666 O O . ILE A 1 87 ? 10.209 2.671 -8.974 1.00 92.88 87 ILE A O 1
ATOM 670 N N . ASN A 1 88 ? 11.911 1.581 -8.032 1.00 91.94 88 ASN A N 1
ATOM 671 C CA . ASN A 1 88 ? 12.197 0.711 -9.161 1.00 91.94 88 ASN A CA 1
ATOM 672 C C . ASN A 1 88 ? 12.718 -0.646 -8.673 1.00 91.94 88 ASN A C 1
ATOM 674 O O . ASN A 1 88 ? 12.914 -0.879 -7.485 1.00 91.94 88 ASN A O 1
ATOM 678 N N . ASP A 1 89 ? 12.984 -1.563 -9.600 1.00 90.31 89 ASP A N 1
ATOM 679 C CA . ASP A 1 89 ? 13.411 -2.924 -9.269 1.00 90.31 89 ASP A CA 1
ATOM 680 C C . ASP A 1 89 ? 14.696 -3.008 -8.419 1.00 90.31 89 ASP A C 1
ATOM 682 O O . ASP A 1 89 ? 14.956 -4.063 -7.846 1.00 90.31 89 ASP A O 1
ATOM 686 N N . LYS A 1 90 ? 15.522 -1.962 -8.338 1.00 92.12 90 LYS A N 1
ATOM 687 C CA . LYS A 1 90 ? 16.778 -1.990 -7.572 1.00 92.12 90 LYS A CA 1
ATOM 688 C C . LYS A 1 90 ? 16.611 -1.546 -6.124 1.00 92.12 90 LYS A C 1
ATOM 690 O O . LYS A 1 90 ? 17.340 -2.052 -5.280 1.00 92.12 90 LYS A O 1
ATOM 695 N N . ASN A 1 91 ? 15.709 -0.601 -5.865 1.00 94.50 91 ASN A N 1
ATOM 696 C CA . ASN A 1 91 ? 15.497 -0.009 -4.541 1.00 94.50 91 ASN A CA 1
ATOM 697 C C . ASN A 1 91 ? 14.120 -0.340 -3.942 1.00 94.50 91 ASN A C 1
ATOM 699 O O . ASN A 1 91 ? 13.839 0.091 -2.830 1.00 94.50 91 ASN A O 1
ATOM 703 N N . ALA A 1 92 ? 13.273 -1.099 -4.651 1.00 93.81 92 ALA A N 1
ATOM 704 C CA . ALA A 1 92 ? 11.895 -1.369 -4.249 1.00 93.81 92 ALA A CA 1
ATOM 705 C C . ALA A 1 92 ? 11.768 -1.851 -2.806 1.00 93.81 92 ALA A C 1
ATOM 707 O O . ALA A 1 92 ? 10.896 -1.369 -2.098 1.00 93.81 92 ALA A O 1
ATOM 708 N N . GLU A 1 93 ? 12.614 -2.784 -2.371 1.00 95.88 93 GLU A N 1
ATOM 709 C CA . GLU A 1 93 ? 12.564 -3.318 -1.012 1.00 95.88 93 GLU A CA 1
ATOM 710 C C . GLU A 1 93 ? 12.913 -2.258 0.043 1.00 95.88 93 GLU A C 1
ATOM 712 O O . GLU A 1 93 ? 12.218 -2.152 1.046 1.00 95.88 93 GLU A O 1
ATOM 717 N N . GLU A 1 94 ? 13.950 -1.452 -0.194 1.00 96.88 94 GLU A N 1
ATOM 718 C CA . GLU A 1 94 ? 14.390 -0.403 0.736 1.00 96.88 94 GLU A CA 1
ATOM 719 C C . GLU A 1 94 ? 13.360 0.727 0.845 1.00 96.88 94 GLU A C 1
ATOM 721 O O . GLU A 1 94 ? 13.002 1.144 1.944 1.00 96.88 94 GLU A O 1
ATOM 726 N N . GLU A 1 95 ? 12.844 1.199 -0.291 1.00 96.50 95 GLU A N 1
ATOM 727 C CA . GLU A 1 95 ? 11.849 2.273 -0.332 1.00 96.50 95 GLU A CA 1
ATOM 728 C C . GLU A 1 95 ? 10.490 1.822 0.217 1.00 96.50 95 GLU A C 1
ATOM 730 O O . GLU A 1 95 ? 9.806 2.585 0.896 1.00 96.50 95 GLU A O 1
ATOM 735 N N . ALA A 1 96 ? 10.097 0.570 -0.038 1.00 95.62 96 ALA A N 1
ATOM 736 C CA . ALA A 1 96 ? 8.862 0.004 0.491 1.00 95.62 96 ALA A CA 1
ATOM 737 C C . ALA A 1 96 ? 8.901 -0.191 2.014 1.00 95.62 96 ALA A C 1
ATOM 739 O O . ALA A 1 96 ? 7.864 -0.087 2.662 1.00 95.62 96 ALA A O 1
ATOM 740 N N . GLU A 1 97 ? 10.069 -0.438 2.607 1.00 97.44 97 GLU A N 1
ATOM 741 C CA . GLU A 1 97 ? 10.185 -0.587 4.062 1.00 97.44 97 GLU A CA 1
ATOM 742 C C . GLU A 1 97 ? 9.925 0.740 4.797 1.00 97.44 97 GLU A C 1
ATOM 744 O O . GLU A 1 97 ? 9.418 0.743 5.916 1.00 97.44 97 GLU A O 1
ATOM 749 N N . LYS A 1 98 ? 10.182 1.889 4.151 1.00 97.12 98 LYS A N 1
ATOM 750 C CA . LYS A 1 98 ? 9.976 3.224 4.747 1.00 97.12 98 LYS A CA 1
ATOM 751 C C . LYS A 1 98 ? 8.523 3.518 5.121 1.00 97.12 98 LYS A C 1
ATOM 753 O O . LYS A 1 98 ? 8.284 4.387 5.955 1.00 97.12 98 LYS A O 1
ATOM 758 N N . ILE A 1 99 ? 7.557 2.826 4.509 1.00 96.62 99 ILE A N 1
ATOM 759 C CA . ILE A 1 99 ? 6.131 3.031 4.799 1.00 96.62 99 ILE A CA 1
ATOM 760 C C . ILE A 1 99 ? 5.594 2.092 5.893 1.00 96.62 99 ILE A C 1
ATOM 762 O O . ILE A 1 99 ? 4.435 2.224 6.290 1.00 96.62 99 ILE A O 1
ATOM 766 N N . VAL A 1 100 ? 6.400 1.149 6.394 1.00 97.25 100 VAL A N 1
ATOM 767 C CA . VAL A 1 100 ? 6.024 0.293 7.530 1.00 97.25 100 VAL A CA 1
ATOM 768 C C . VAL A 1 100 ? 5.905 1.148 8.798 1.00 97.25 100 VAL A C 1
ATOM 770 O O . VAL A 1 100 ? 6.723 2.024 9.062 1.00 97.25 100 VAL A O 1
ATOM 773 N N . GLY A 1 101 ? 4.850 0.921 9.578 1.00 96.50 101 GLY A N 1
ATOM 774 C CA . GLY A 1 101 ? 4.482 1.710 10.756 1.00 96.50 101 GLY A CA 1
ATOM 775 C C . GLY A 1 101 ? 3.711 2.997 10.439 1.00 96.50 101 GLY A C 1
ATOM 776 O O . GLY A 1 101 ? 3.264 3.689 11.355 1.00 96.50 101 GLY A O 1
ATOM 777 N N . MET A 1 102 ? 3.514 3.344 9.160 1.00 96.44 102 MET A N 1
ATOM 778 C CA . MET A 1 102 ? 2.698 4.505 8.807 1.00 96.44 102 MET A CA 1
ATOM 779 C C . MET A 1 102 ? 1.218 4.252 9.088 1.00 96.44 102 MET A C 1
ATOM 781 O O . MET A 1 102 ? 0.661 3.203 8.748 1.00 96.44 102 MET A O 1
ATOM 785 N N . LYS A 1 103 ? 0.560 5.277 9.631 1.00 96.62 103 LYS A N 1
ATOM 786 C CA . LYS A 1 103 ? -0.895 5.319 9.768 1.00 96.62 103 LYS A CA 1
ATOM 787 C C . LYS A 1 103 ? -1.530 5.843 8.493 1.00 96.62 103 LYS A C 1
ATOM 789 O O . LYS A 1 103 ? -1.103 6.849 7.921 1.00 96.62 103 LYS A O 1
ATOM 794 N N . VAL A 1 104 ? -2.557 5.142 8.039 1.00 97.06 104 VAL A N 1
ATOM 795 C CA . VAL A 1 104 ? -3.274 5.460 6.811 1.00 97.06 104 VAL A CA 1
ATOM 796 C C . VAL A 1 104 ? -4.772 5.366 7.053 1.00 97.06 104 VAL A C 1
ATOM 798 O O . VAL A 1 104 ? -5.277 4.424 7.661 1.00 97.06 104 VAL A O 1
ATOM 801 N N . LYS A 1 105 ? -5.501 6.342 6.521 1.00 97.50 105 LYS A N 1
ATOM 802 C CA . LYS A 1 105 ? -6.958 6.341 6.500 1.00 97.50 105 LYS A CA 1
ATOM 803 C C . LYS A 1 105 ? -7.441 5.699 5.207 1.00 97.50 105 LYS A C 1
ATOM 805 O O . LYS A 1 105 ? -7.113 6.154 4.105 1.00 97.50 105 LYS A O 1
ATOM 810 N N . VAL A 1 106 ? -8.263 4.667 5.328 1.00 97.19 106 VAL A N 1
ATOM 811 C CA . VAL A 1 106 ? -8.872 3.941 4.213 1.00 97.19 106 VAL A CA 1
ATOM 812 C C . VAL A 1 106 ? -10.346 4.294 4.148 1.00 97.19 106 VAL A C 1
ATOM 814 O O . VAL A 1 106 ? -11.073 4.094 5.111 1.00 97.19 106 VAL A O 1
ATOM 817 N N . LYS A 1 107 ? -10.809 4.813 3.009 1.00 96.94 107 LYS A N 1
ATOM 818 C CA . LYS A 1 107 ? -12.226 5.125 2.776 1.00 96.94 107 LYS A CA 1
ATOM 819 C C . LYS A 1 107 ? -12.807 4.215 1.707 1.00 96.94 107 LYS A C 1
ATOM 821 O O . LYS A 1 107 ? -12.257 4.133 0.605 1.00 96.94 107 LYS A O 1
ATOM 826 N N . CYS A 1 108 ? -13.947 3.598 1.992 1.00 96.44 108 CYS A N 1
ATOM 827 C CA . CYS A 1 108 ? -14.697 2.824 1.012 1.00 96.44 108 CYS A CA 1
ATOM 828 C C . CYS A 1 108 ? -15.685 3.739 0.273 1.00 96.44 108 CYS A C 1
ATOM 830 O O . CYS A 1 108 ? -16.546 4.375 0.881 1.00 96.44 108 CYS A O 1
ATOM 832 N N . ARG A 1 109 ? -15.563 3.845 -1.054 1.00 94.25 109 ARG A N 1
ATOM 833 C CA . ARG A 1 109 ? -16.508 4.587 -1.907 1.00 94.25 109 ARG A CA 1
ATOM 834 C C . ARG A 1 109 ? -17.038 3.656 -2.990 1.00 94.25 109 ARG A C 1
ATOM 836 O O . ARG A 1 109 ? -16.340 3.372 -3.967 1.00 94.25 109 ARG A O 1
ATOM 843 N N . GLY A 1 110 ? -18.269 3.182 -2.814 1.00 91.88 110 GLY A N 1
ATOM 844 C CA . GLY A 1 110 ? -18.838 2.124 -3.641 1.00 91.88 110 GLY A CA 1
ATOM 845 C C . GLY A 1 110 ? -18.031 0.838 -3.489 1.00 91.88 110 GLY A C 1
ATOM 846 O O . GLY A 1 110 ? -17.891 0.311 -2.395 1.00 91.88 110 GLY A O 1
ATOM 847 N N . GLU A 1 111 ? -17.460 0.357 -4.589 1.00 89.44 111 GLU A N 1
ATOM 848 C CA . GLU A 1 111 ? -16.692 -0.891 -4.627 1.00 89.44 111 GLU A CA 1
ATOM 849 C C . GLU A 1 111 ? -15.171 -0.698 -4.512 1.00 89.44 111 GLU A C 1
ATOM 851 O O . GLU A 1 111 ? -14.407 -1.642 -4.746 1.00 89.44 111 GLU A O 1
ATOM 856 N N . LYS A 1 112 ? -14.713 0.523 -4.221 1.00 92.56 112 LYS A N 1
ATOM 857 C CA . LYS A 1 112 ? -13.295 0.894 -4.252 1.00 92.56 112 LYS A CA 1
ATOM 858 C C . LYS A 1 112 ? -12.824 1.418 -2.903 1.00 92.56 112 LYS A C 1
ATOM 860 O O . LYS A 1 112 ? -13.506 2.218 -2.265 1.00 92.56 112 LYS A O 1
ATOM 865 N N . LEU A 1 113 ? -11.610 1.018 -2.533 1.00 95.62 113 LEU A N 1
ATOM 866 C CA . LEU A 1 113 ? -10.892 1.543 -1.379 1.00 95.62 113 LEU A CA 1
ATOM 867 C C . LEU A 1 113 ? -9.938 2.656 -1.814 1.00 95.62 113 LEU A C 1
ATOM 869 O O . LEU A 1 113 ? -9.145 2.495 -2.744 1.00 95.62 113 LEU A O 1
ATOM 873 N N . TYR A 1 114 ? -9.995 3.776 -1.108 1.00 95.38 114 TYR A N 1
ATOM 874 C CA . TYR A 1 114 ? -9.113 4.918 -1.299 1.00 95.38 114 TYR A CA 1
ATOM 875 C C . TYR A 1 114 ? -8.266 5.094 -0.052 1.00 95.38 114 TYR A C 1
ATOM 877 O O . TYR A 1 114 ? -8.810 5.225 1.040 1.00 95.38 114 TYR A O 1
ATOM 885 N N . TRP A 1 115 ? -6.949 5.109 -0.229 1.00 96.75 115 TRP A N 1
ATOM 886 C CA . TRP A 1 115 ? -6.005 5.194 0.875 1.00 96.75 115 TRP A CA 1
ATOM 887 C C . TRP A 1 115 ? -5.372 6.581 0.900 1.00 96.75 115 TRP A C 1
ATOM 889 O O . TRP A 1 115 ? -5.016 7.142 -0.152 1.00 96.75 115 TRP A O 1
ATOM 899 N N . TYR A 1 116 ? -5.277 7.129 2.105 1.00 95.81 116 TYR A N 1
ATOM 900 C CA . TYR A 1 116 ? -4.769 8.460 2.386 1.00 95.81 116 TYR A CA 1
ATOM 901 C C . TYR A 1 116 ? -3.767 8.357 3.535 1.00 95.81 116 TYR A C 1
ATOM 903 O O . TYR A 1 116 ? -4.154 7.883 4.602 1.00 95.81 116 TYR A O 1
ATOM 911 N N . PRO A 1 117 ? -2.506 8.770 3.344 1.00 93.81 117 PRO A N 1
ATOM 912 C CA . PRO A 1 117 ? -1.575 8.833 4.459 1.00 93.81 117 PRO A CA 1
ATOM 913 C C . PRO A 1 117 ? -2.056 9.863 5.484 1.00 93.81 117 PRO A C 1
ATOM 915 O O . PRO A 1 117 ? -2.556 10.931 5.110 1.00 93.81 117 PRO A O 1
ATOM 918 N N . GLU A 1 118 ? -1.927 9.532 6.765 1.00 89.69 118 GLU A N 1
ATOM 919 C CA 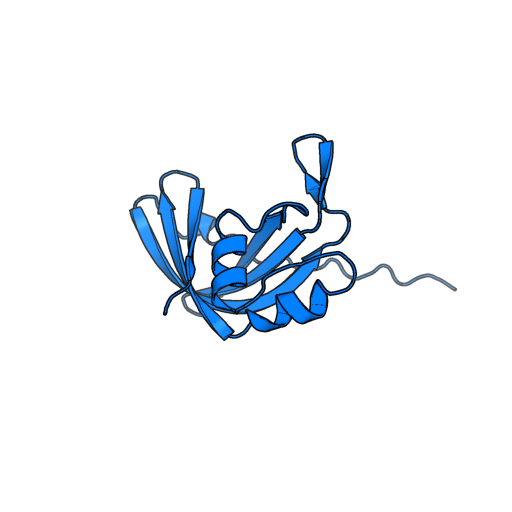. GLU A 1 118 ? -2.130 10.497 7.843 1.00 89.69 118 GLU A CA 1
ATOM 920 C C . GLU A 1 118 ? -0.828 11.275 8.094 1.00 89.69 118 GLU A C 1
ATOM 922 O O . GLU A 1 118 ? 0.265 10.778 7.818 1.00 89.69 118 GLU A O 1
ATOM 927 N N . LYS A 1 119 ? -0.959 12.536 8.521 1.00 65.06 119 LYS A N 1
ATOM 928 C CA . LYS A 1 119 ? 0.180 13.417 8.811 1.00 65.06 119 LYS A CA 1
ATOM 929 C C . LYS A 1 119 ? 0.771 13.150 10.184 1.00 65.06 119 LYS A C 1
ATOM 931 O O . LYS A 1 119 ? -0.025 12.882 11.110 1.00 65.06 119 LYS A O 1
#